Protein AF-A0A2K3JY29-F1 (afdb_monomer_lite)

Structure (mmCIF, N/CA/C/O backbone):
data_AF-A0A2K3JY29-F1
#
_entry.id   AF-A0A2K3JY29-F1
#
loop_
_atom_site.group_PDB
_atom_site.id
_atom_site.type_symbol
_atom_site.label_atom_id
_atom_site.label_alt_id
_atom_site.label_comp_id
_atom_site.label_asym_id
_atom_site.label_entity_id
_atom_site.label_seq_id
_atom_site.pdbx_PDB_ins_code
_atom_site.Cartn_x
_atom_site.Cartn_y
_atom_site.Cartn_z
_atom_site.occupancy
_atom_site.B_iso_or_equiv
_atom_site.auth_seq_id
_atom_site.auth_comp_id
_atom_site.auth_asym_id
_atom_site.auth_atom_id
_atom_site.pdbx_PDB_model_num
ATOM 1 N N . VAL A 1 1 ? -5.068 20.610 5.889 1.00 52.12 1 VAL A N 1
ATOM 2 C CA . VAL A 1 1 ? -4.841 20.658 4.425 1.00 52.12 1 VAL A CA 1
ATOM 3 C C . VAL A 1 1 ? -5.746 19.620 3.793 1.00 52.12 1 VAL A C 1
ATOM 5 O O . VAL A 1 1 ? -5.780 18.507 4.300 1.00 52.12 1 VAL A O 1
ATOM 8 N N . ASP A 1 2 ? -6.500 19.984 2.759 1.00 72.06 2 ASP A N 1
ATOM 9 C CA . ASP A 1 2 ? -7.336 19.034 2.019 1.00 72.06 2 ASP A CA 1
ATOM 10 C C . ASP A 1 2 ? -6.447 18.004 1.298 1.00 72.06 2 ASP A C 1
ATOM 12 O O . ASP A 1 2 ? -5.543 18.370 0.540 1.00 72.06 2 ASP A O 1
ATOM 16 N N . ILE A 1 3 ? -6.689 16.715 1.547 1.00 73.44 3 ILE A N 1
ATOM 17 C CA . ILE A 1 3 ? -5.931 15.614 0.944 1.00 73.44 3 ILE A CA 1
ATOM 18 C C . ILE A 1 3 ? -6.023 15.641 -0.587 1.00 73.44 3 ILE A C 1
ATOM 20 O O . ILE A 1 3 ? -5.046 15.331 -1.266 1.00 73.44 3 ILE A O 1
ATOM 24 N N . ASN A 1 4 ? -7.135 16.121 -1.149 1.00 72.31 4 ASN A N 1
ATOM 25 C CA . ASN A 1 4 ? -7.301 16.250 -2.595 1.00 72.31 4 ASN A CA 1
ATOM 26 C C . ASN A 1 4 ? -6.306 17.245 -3.197 1.00 72.31 4 ASN A C 1
ATOM 28 O O . ASN A 1 4 ? -5.801 17.032 -4.298 1.00 72.31 4 ASN A O 1
ATOM 32 N N . VAL A 1 5 ? -5.969 18.311 -2.465 1.00 76.69 5 VAL A N 1
ATOM 33 C CA . VAL A 1 5 ? -4.956 19.289 -2.888 1.00 76.69 5 VAL A CA 1
ATOM 34 C C . VAL A 1 5 ? -3.563 18.663 -2.853 1.00 76.69 5 VAL A C 1
ATOM 36 O O . VAL A 1 5 ? -2.773 18.876 -3.769 1.00 76.69 5 VAL A O 1
ATOM 39 N N . VAL A 1 6 ? -3.278 17.849 -1.833 1.00 79.81 6 VAL A N 1
ATOM 40 C CA . VAL A 1 6 ? -1.985 17.166 -1.668 1.00 79.81 6 VAL A CA 1
ATOM 41 C C . VAL A 1 6 ? -1.739 16.134 -2.766 1.00 79.81 6 VAL A C 1
ATOM 43 O O . VAL A 1 6 ? -0.600 16.003 -3.212 1.00 79.81 6 VAL A O 1
ATOM 46 N N . LEU A 1 7 ? -2.777 15.412 -3.195 1.00 86.44 7 LEU A N 1
ATOM 47 C CA . LEU A 1 7 ? -2.683 14.310 -4.160 1.00 86.44 7 LEU A CA 1
ATOM 48 C C . LEU A 1 7 ? -2.842 14.748 -5.626 1.00 86.44 7 LEU A C 1
ATOM 50 O O . LEU A 1 7 ? -2.557 13.975 -6.542 1.00 86.44 7 LEU A O 1
ATOM 54 N N . LYS A 1 8 ? -3.283 15.986 -5.876 1.00 87.25 8 LYS A N 1
ATOM 55 C CA . LYS A 1 8 ? -3.556 16.492 -7.226 1.00 87.25 8 LYS A CA 1
ATOM 56 C C . LYS A 1 8 ? -2.317 16.409 -8.124 1.00 87.25 8 LYS A C 1
ATOM 58 O O . LYS A 1 8 ? -1.268 16.953 -7.789 1.00 87.25 8 LYS A O 1
ATOM 63 N N . LYS A 1 9 ? -2.473 15.803 -9.310 1.00 90.62 9 LYS A N 1
ATOM 64 C CA . LYS A 1 9 ? -1.407 15.617 -10.316 1.00 90.62 9 LYS A CA 1
ATOM 65 C C . LYS A 1 9 ? -0.188 14.831 -9.795 1.00 90.62 9 LYS A C 1
ATOM 67 O O . LYS A 1 9 ? 0.919 15.033 -10.291 1.00 90.62 9 LYS A O 1
ATOM 72 N N . LYS A 1 10 ? -0.378 13.929 -8.828 1.00 93.56 10 LYS A N 1
ATOM 73 C CA . LYS A 1 10 ? 0.669 13.031 -8.317 1.00 93.56 10 LYS A CA 1
ATOM 74 C C . LYS A 1 10 ? 0.370 11.582 -8.673 1.00 93.56 10 LYS A C 1
ATOM 76 O O . LYS A 1 10 ? -0.787 11.210 -8.832 1.00 93.56 10 LYS A O 1
ATOM 81 N N . ASN A 1 11 ? 1.410 10.765 -8.760 1.00 96.25 11 ASN A N 1
ATOM 82 C CA . ASN A 1 11 ? 1.251 9.320 -8.703 1.00 96.25 11 ASN A CA 1
ATOM 83 C C . ASN A 1 11 ? 0.827 8.947 -7.280 1.00 96.25 11 ASN A C 1
ATOM 85 O O . ASN A 1 11 ? 1.492 9.325 -6.307 1.00 96.25 11 ASN A O 1
ATOM 89 N N . VAL A 1 12 ? -0.286 8.233 -7.158 1.00 96.44 12 VAL A N 1
ATOM 90 C CA . VAL A 1 12 ? -0.869 7.879 -5.863 1.00 96.44 12 VAL A CA 1
ATOM 91 C C . VAL A 1 12 ? -0.876 6.371 -5.712 1.00 96.44 12 VAL A C 1
ATOM 93 O O . VAL A 1 12 ? -1.382 5.650 -6.567 1.00 96.44 12 VAL A O 1
ATOM 96 N N . TYR A 1 13 ? -0.337 5.910 -4.593 1.00 96.94 13 TYR A N 1
ATOM 97 C CA . TYR A 1 13 ? -0.368 4.518 -4.190 1.00 96.94 13 TYR A CA 1
ATOM 98 C C . TYR A 1 13 ? -1.368 4.353 -3.051 1.00 96.94 13 TYR A C 1
ATOM 100 O O . TYR A 1 13 ? -1.160 4.891 -1.959 1.00 96.94 13 TYR A O 1
ATOM 108 N N . LEU A 1 14 ? -2.460 3.634 -3.298 1.00 94.31 14 LEU A N 1
ATOM 109 C CA . LEU A 1 14 ? -3.430 3.313 -2.256 1.00 94.31 14 LEU A CA 1
ATOM 110 C C . LEU A 1 14 ? -3.039 1.997 -1.602 1.00 94.31 14 LEU A C 1
ATOM 112 O O . LEU A 1 14 ? -3.151 0.931 -2.203 1.00 94.31 14 LEU A O 1
ATOM 116 N N . PHE A 1 15 ? -2.595 2.092 -0.358 1.00 95.19 15 PHE A N 1
ATOM 117 C CA . PHE A 1 15 ? -2.408 0.959 0.527 1.00 95.19 15 PHE A CA 1
ATOM 118 C C . PHE A 1 15 ? -3.736 0.689 1.232 1.00 95.19 15 PHE A C 1
ATOM 120 O O . PHE A 1 15 ? -4.199 1.504 2.026 1.00 95.19 15 PHE A O 1
ATOM 127 N N . ILE A 1 16 ? -4.373 -0.431 0.916 1.00 91.38 16 ILE A N 1
ATOM 128 C CA . ILE A 1 16 ? -5.703 -0.785 1.412 1.00 91.38 16 ILE A CA 1
ATOM 12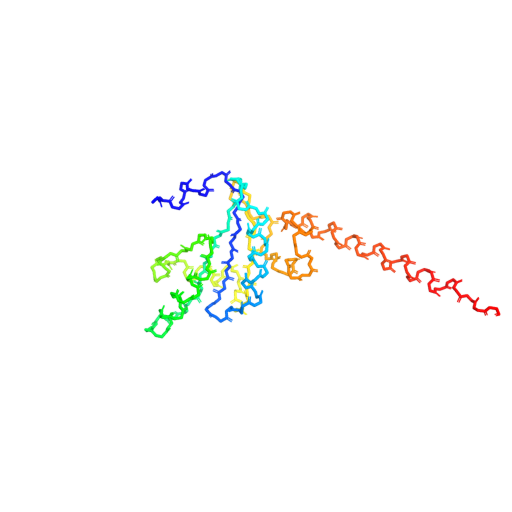9 C C . ILE A 1 16 ? -5.586 -2.092 2.178 1.00 91.38 16 ILE A C 1
ATOM 131 O O . ILE A 1 16 ? -5.132 -3.099 1.634 1.00 91.38 16 ILE A O 1
ATOM 135 N N . SER A 1 17 ? -5.979 -2.086 3.446 1.00 91.19 17 SER A N 1
ATOM 136 C CA . SER A 1 17 ? -5.880 -3.260 4.310 1.00 91.19 17 SER A CA 1
ATOM 137 C C . SER A 1 17 ? -6.957 -3.227 5.383 1.00 91.19 17 SER A C 1
ATOM 139 O O . SER A 1 17 ? -7.464 -2.162 5.727 1.00 91.19 17 SER A O 1
ATOM 141 N N . THR A 1 18 ? -7.259 -4.374 5.985 1.00 89.12 18 THR A N 1
ATOM 142 C CA . THR A 1 18 ? -7.967 -4.379 7.271 1.00 89.12 18 THR A CA 1
ATOM 143 C C . THR A 1 18 ? -7.025 -3.924 8.391 1.00 89.12 18 THR A C 1
ATOM 145 O O . THR A 1 18 ? -5.831 -3.683 8.171 1.00 89.12 18 THR A O 1
ATOM 148 N N . LEU A 1 19 ? -7.541 -3.838 9.618 1.00 90.81 19 LEU A N 1
ATOM 149 C CA . LEU A 1 19 ? -6.706 -3.633 10.805 1.00 90.81 19 LEU A CA 1
ATOM 150 C C . LEU A 1 19 ? -5.913 -4.890 11.209 1.00 90.81 19 LEU A C 1
ATOM 152 O O . LEU A 1 19 ? -5.174 -4.839 12.185 1.00 90.81 19 LEU A O 1
ATOM 156 N N . ASP A 1 20 ? -6.051 -6.017 10.505 1.00 90.56 20 ASP A N 1
ATOM 157 C CA . ASP A 1 20 ? -5.265 -7.242 10.743 1.00 90.56 20 ASP A CA 1
ATOM 158 C C . ASP A 1 20 ? -3.979 -7.301 9.911 1.00 90.56 20 ASP A C 1
ATOM 160 O O . ASP A 1 20 ? -3.282 -8.313 9.919 1.00 90.56 20 ASP A O 1
ATOM 164 N N . VAL A 1 21 ? -3.663 -6.209 9.211 1.00 92.75 21 VAL A N 1
ATOM 165 C CA . VAL A 1 21 ? -2.408 -6.040 8.482 1.00 92.75 21 VAL A CA 1
ATOM 166 C C . VAL A 1 21 ? -1.204 -6.305 9.385 1.00 92.75 21 VAL A C 1
ATOM 168 O O . VAL A 1 21 ? -1.145 -5.836 10.527 1.00 92.75 21 VAL A O 1
ATOM 171 N N . THR A 1 22 ? -0.248 -7.080 8.884 1.00 93.94 22 THR A N 1
ATOM 172 C CA . THR A 1 22 ? 0.887 -7.526 9.696 1.00 93.94 22 THR A CA 1
ATOM 173 C C . THR A 1 22 ? 1.997 -6.475 9.746 1.00 93.94 22 THR A C 1
ATOM 175 O O . THR A 1 22 ? 2.124 -5.619 8.866 1.00 93.94 22 THR A O 1
ATOM 178 N N . ASP A 1 23 ? 2.861 -6.552 10.764 1.00 93.69 23 ASP A N 1
ATOM 179 C CA . ASP A 1 23 ? 4.047 -5.689 10.834 1.00 93.69 23 ASP A CA 1
ATOM 180 C C . ASP A 1 23 ? 5.005 -5.932 9.647 1.00 93.69 23 ASP A C 1
ATOM 182 O O . ASP A 1 23 ? 5.675 -4.997 9.205 1.00 93.69 23 ASP A O 1
ATOM 186 N N . GLU A 1 24 ? 5.040 -7.147 9.083 1.00 94.62 24 GLU A N 1
ATOM 187 C CA . GLU A 1 24 ? 5.795 -7.463 7.859 1.00 94.62 24 GLU A CA 1
ATOM 188 C C . GLU A 1 24 ? 5.238 -6.690 6.657 1.00 94.62 24 GLU A C 1
ATOM 190 O O . GLU A 1 24 ? 5.992 -6.051 5.922 1.00 94.62 24 GLU A O 1
ATOM 195 N N . GLU A 1 25 ? 3.914 -6.676 6.490 1.00 95.19 25 GLU A N 1
ATOM 196 C CA . GLU A 1 25 ? 3.254 -5.948 5.407 1.00 95.19 25 GLU A CA 1
ATOM 197 C C . GLU A 1 25 ? 3.470 -4.434 5.528 1.00 95.19 25 GLU A C 1
ATOM 199 O O . GLU A 1 25 ? 3.822 -3.777 4.544 1.00 95.19 25 GLU A O 1
ATOM 204 N N . ILE A 1 26 ? 3.343 -3.879 6.739 1.00 95.75 26 ILE A N 1
ATOM 205 C CA . ILE A 1 26 ? 3.644 -2.464 7.009 1.00 95.75 26 ILE A CA 1
ATOM 206 C C . ILE A 1 26 ? 5.115 -2.161 6.709 1.00 95.75 26 ILE A C 1
ATOM 208 O O . ILE A 1 26 ? 5.422 -1.119 6.127 1.00 95.75 26 ILE A O 1
ATOM 212 N N . THR A 1 27 ? 6.031 -3.056 7.084 1.00 95.94 27 THR A N 1
ATOM 213 C CA . THR A 1 27 ? 7.470 -2.885 6.841 1.00 95.94 27 THR A CA 1
ATOM 214 C C . THR A 1 27 ? 7.785 -2.886 5.350 1.00 95.94 27 THR A C 1
ATOM 216 O O . THR A 1 27 ? 8.524 -2.015 4.892 1.00 95.94 27 THR A O 1
ATOM 219 N N . ALA A 1 28 ? 7.166 -3.780 4.575 1.00 96.00 28 ALA A N 1
ATOM 220 C CA . ALA A 1 28 ? 7.319 -3.823 3.125 1.00 96.00 28 ALA A CA 1
ATOM 221 C C . ALA A 1 28 ? 6.892 -2.496 2.466 1.00 96.00 28 ALA A C 1
ATOM 223 O O . ALA A 1 28 ? 7.633 -1.934 1.656 1.00 96.00 28 ALA A O 1
ATOM 224 N N . VAL A 1 29 ? 5.742 -1.937 2.867 1.00 97.19 29 VAL A N 1
ATOM 225 C CA . VAL A 1 29 ? 5.287 -0.618 2.384 1.00 97.19 29 VAL A CA 1
ATOM 226 C C . VAL A 1 29 ? 6.202 0.505 2.874 1.00 97.19 29 VAL A C 1
ATOM 228 O O . VAL A 1 29 ? 6.492 1.437 2.122 1.00 97.19 29 VAL A O 1
ATOM 231 N N . ARG A 1 30 ? 6.723 0.418 4.103 1.00 97.06 30 ARG A N 1
ATOM 232 C CA . ARG A 1 30 ? 7.664 1.407 4.641 1.00 97.06 30 ARG A CA 1
ATOM 233 C C . ARG A 1 30 ? 8.948 1.474 3.828 1.00 97.06 30 ARG A C 1
ATOM 235 O O . ARG A 1 30 ? 9.399 2.575 3.541 1.00 97.06 30 ARG A O 1
ATOM 242 N N . THR A 1 31 ? 9.507 0.348 3.393 1.00 96.12 31 THR A N 1
ATOM 243 C CA . THR A 1 31 ? 10.685 0.358 2.511 1.00 96.12 31 THR A CA 1
ATOM 244 C C . THR A 1 31 ? 10.416 1.132 1.217 1.00 96.12 31 THR A C 1
ATOM 246 O O . THR A 1 31 ? 11.274 1.892 0.761 1.00 96.12 31 THR A O 1
ATOM 249 N N . VAL A 1 32 ? 9.209 1.006 0.653 1.00 97.50 32 VAL A N 1
ATOM 250 C CA . VAL A 1 32 ? 8.792 1.797 -0.514 1.00 97.50 32 VAL A CA 1
ATOM 251 C C . VAL A 1 32 ? 8.681 3.277 -0.157 1.00 97.50 32 VAL A C 1
ATOM 253 O O . VAL A 1 32 ? 9.266 4.107 -0.849 1.00 97.50 32 VAL A O 1
ATOM 256 N N . TYR A 1 33 ? 7.995 3.609 0.941 1.00 97.56 33 TYR A N 1
ATOM 257 C CA . TYR A 1 33 ? 7.851 4.984 1.421 1.00 97.56 33 TYR A CA 1
ATOM 258 C C . TYR A 1 33 ? 9.204 5.677 1.601 1.00 97.56 33 TYR A C 1
ATOM 260 O O . TYR A 1 33 ? 9.418 6.750 1.049 1.00 97.56 33 TYR A O 1
ATOM 268 N N . GLU A 1 34 ? 10.137 5.051 2.316 1.00 97.31 34 GLU A N 1
ATOM 269 C CA . GLU A 1 34 ? 11.464 5.613 2.578 1.00 97.31 34 GLU A CA 1
ATOM 270 C C . GLU A 1 34 ? 12.247 5.894 1.290 1.00 97.31 34 GLU A C 1
ATOM 272 O O . GLU A 1 34 ? 12.981 6.879 1.220 1.00 97.31 34 GLU A O 1
ATOM 277 N N . SER A 1 35 ? 12.032 5.080 0.254 1.00 97.00 35 SER A N 1
ATOM 278 C CA . SER A 1 35 ? 12.670 5.244 -1.055 1.00 97.00 35 SER A CA 1
ATOM 279 C C . SER A 1 35 ? 12.099 6.414 -1.866 1.00 97.00 35 SER A C 1
ATOM 281 O O . SER A 1 35 ? 12.790 6.946 -2.731 1.00 97.00 35 SER A O 1
ATOM 283 N N . ILE A 1 36 ? 10.848 6.821 -1.608 1.00 96.19 36 ILE A N 1
ATOM 284 C CA . ILE A 1 36 ? 10.136 7.825 -2.421 1.00 96.19 36 ILE A CA 1
ATOM 285 C C . ILE A 1 36 ? 9.707 9.077 -1.649 1.00 96.19 36 ILE A C 1
ATOM 287 O O . ILE A 1 36 ? 9.225 10.023 -2.264 1.00 96.19 36 ILE A O 1
ATOM 291 N N . LYS A 1 37 ? 9.881 9.124 -0.322 1.00 95.19 37 LYS A N 1
ATOM 292 C CA . LYS A 1 37 ? 9.356 10.194 0.550 1.00 95.19 37 LYS A CA 1
ATOM 293 C C . LYS A 1 37 ? 9.841 11.600 0.193 1.00 95.19 37 LYS A C 1
ATOM 295 O O . LYS A 1 37 ? 9.128 12.563 0.453 1.00 95.19 37 LYS A O 1
ATOM 300 N N . THR A 1 38 ? 11.033 11.728 -0.392 1.00 95.62 38 THR A N 1
ATOM 301 C CA . THR A 1 38 ? 11.599 13.016 -0.832 1.00 95.62 38 THR A CA 1
ATOM 302 C C . THR A 1 38 ? 11.128 13.425 -2.227 1.00 95.62 38 THR A C 1
ATOM 304 O O . THR A 1 38 ? 11.321 14.571 -2.627 1.00 95.62 38 THR A O 1
ATOM 307 N N . ASN A 1 39 ? 10.506 12.512 -2.979 1.00 95.19 39 ASN A N 1
ATOM 308 C CA . ASN A 1 39 ? 9.994 12.788 -4.308 1.00 95.19 39 ASN A CA 1
ATOM 309 C C . ASN A 1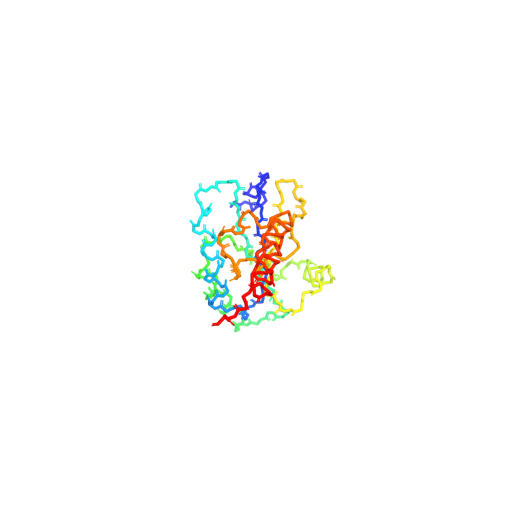 39 ? 8.527 13.221 -4.235 1.00 95.19 39 ASN A C 1
ATOM 311 O O . ASN A 1 39 ? 7.609 12.426 -4.029 1.00 95.19 39 ASN A O 1
ATOM 315 N N . GLU A 1 40 ? 8.298 14.507 -4.478 1.00 92.44 40 GLU A N 1
ATOM 316 C CA . GLU A 1 40 ? 6.969 15.104 -4.407 1.00 92.44 40 GLU A CA 1
ATOM 317 C C . GLU A 1 40 ? 5.970 14.598 -5.451 1.00 92.44 40 GLU A C 1
ATOM 319 O O . GLU A 1 40 ? 4.776 14.855 -5.296 1.00 92.44 40 GLU A O 1
ATOM 324 N N . GLN A 1 41 ? 6.416 13.866 -6.474 1.00 95.06 41 GLN A N 1
ATOM 325 C CA . GLN A 1 41 ? 5.550 13.282 -7.500 1.00 95.06 41 GLN A CA 1
ATOM 326 C C . GLN A 1 41 ? 4.818 12.022 -7.033 1.00 95.06 41 GLN A C 1
ATOM 328 O O . GLN A 1 41 ? 3.885 11.598 -7.714 1.00 95.06 41 GLN A O 1
ATOM 333 N N . TYR A 1 42 ? 5.219 11.429 -5.907 1.00 96.19 42 TYR A N 1
ATOM 334 C CA . TYR A 1 42 ? 4.669 10.171 -5.411 1.00 96.19 42 TYR A CA 1
ATOM 335 C C . TYR A 1 42 ? 4.124 10.333 -4.000 1.00 96.19 42 TYR A C 1
ATOM 337 O O . TYR A 1 42 ? 4.757 10.950 -3.142 1.00 96.19 42 TYR A O 1
ATOM 345 N N . LYS A 1 43 ? 2.944 9.768 -3.741 1.00 96.56 43 LYS A N 1
ATOM 346 C CA . LYS A 1 43 ? 2.339 9.749 -2.405 1.00 96.56 43 LYS A CA 1
ATOM 347 C C . LYS A 1 43 ? 1.715 8.389 -2.125 1.00 96.56 43 LYS A C 1
ATOM 349 O O . LYS A 1 43 ? 1.094 7.799 -3.003 1.00 96.56 43 LYS A O 1
ATOM 354 N N . ILE A 1 44 ? 1.882 7.912 -0.894 1.00 97.12 44 ILE A N 1
ATOM 355 C CA . ILE A 1 44 ? 1.225 6.706 -0.382 1.00 97.12 44 ILE A CA 1
ATOM 356 C C . ILE A 1 44 ? 0.107 7.149 0.558 1.00 97.12 44 ILE A C 1
ATOM 358 O O . ILE A 1 44 ? 0.307 8.046 1.383 1.00 97.12 44 ILE A O 1
ATOM 362 N N . VAL A 1 45 ? -1.061 6.529 0.424 1.00 94.81 45 VAL A N 1
ATOM 363 C CA . VAL A 1 45 ? -2.232 6.782 1.264 1.00 94.81 45 VAL A CA 1
ATOM 364 C C . VAL A 1 45 ? -2.735 5.453 1.807 1.00 94.81 45 VAL A C 1
ATOM 366 O O . VAL A 1 45 ? -3.002 4.536 1.034 1.00 94.81 45 VAL A O 1
ATOM 369 N N . TRP A 1 46 ? -2.874 5.348 3.126 1.00 94.19 46 TRP A N 1
ATOM 370 C CA . TRP A 1 46 ? -3.518 4.213 3.772 1.00 94.19 46 TRP A CA 1
ATOM 371 C C . TRP A 1 46 ? -5.024 4.425 3.879 1.00 94.19 46 TRP A C 1
ATOM 373 O O . TRP A 1 46 ? -5.483 5.451 4.393 1.00 94.19 46 TRP A O 1
ATOM 383 N N . ILE A 1 47 ? -5.772 3.419 3.439 1.00 89.62 47 ILE A N 1
ATOM 384 C CA . ILE A 1 47 ? -7.217 3.309 3.602 1.00 89.62 47 ILE A CA 1
ATOM 385 C C . ILE A 1 47 ? -7.485 2.054 4.444 1.00 89.62 47 ILE A C 1
ATOM 387 O O . ILE A 1 47 ? -7.422 0.941 3.913 1.00 89.62 47 ILE A O 1
ATOM 391 N N . PRO A 1 48 ? -7.748 2.197 5.755 1.00 88.94 48 PRO A N 1
ATOM 392 C CA . PRO A 1 48 ? -8.125 1.064 6.587 1.00 88.94 48 PRO A CA 1
ATOM 393 C C . PRO A 1 48 ? -9.557 0.620 6.260 1.00 88.94 48 PRO A C 1
ATOM 395 O O . PRO A 1 48 ? -10.466 1.441 6.126 1.00 88.94 48 PRO A O 1
ATOM 398 N N . ILE A 1 49 ? -9.766 -0.689 6.180 1.00 83.44 49 ILE A N 1
ATOM 399 C CA . ILE A 1 49 ? -11.068 -1.316 5.952 1.00 83.44 49 ILE A CA 1
ATOM 400 C C . ILE A 1 49 ? -11.563 -1.919 7.264 1.00 83.44 49 ILE A C 1
ATOM 402 O O . ILE A 1 49 ? -10.931 -2.814 7.831 1.00 83.44 49 ILE A O 1
ATOM 406 N N . VAL A 1 50 ? -12.704 -1.423 7.741 1.00 81.75 50 VAL A N 1
ATOM 407 C CA . VAL A 1 50 ? -13.369 -1.890 8.962 1.00 81.75 50 VAL A CA 1
ATOM 408 C C . VAL A 1 50 ? -14.862 -2.018 8.689 1.00 81.75 50 VAL A C 1
ATOM 410 O O . VAL A 1 50 ? -15.507 -1.028 8.365 1.00 81.75 50 VAL A O 1
ATOM 413 N N . GLU A 1 51 ? -15.395 -3.236 8.812 1.00 75.06 51 GLU A N 1
ATOM 414 C CA . GLU A 1 51 ? -16.815 -3.538 8.562 1.00 75.06 51 GLU A CA 1
ATOM 415 C C . GLU A 1 51 ? -17.747 -2.867 9.570 1.00 75.06 51 GLU A C 1
ATOM 417 O O . GLU A 1 51 ? -18.776 -2.301 9.211 1.00 75.06 51 GLU A O 1
ATOM 422 N N . THR A 1 52 ? -17.408 -2.934 10.853 1.00 81.50 52 THR A N 1
ATOM 423 C CA . THR A 1 52 ? -18.196 -2.317 11.918 1.00 81.50 52 THR A CA 1
ATOM 424 C C . THR A 1 52 ? -17.252 -1.845 13.001 1.00 81.50 52 THR A C 1
ATOM 426 O O . THR A 1 52 ? -16.494 -2.633 13.565 1.00 81.50 52 THR A O 1
ATOM 429 N N . TRP A 1 53 ? -17.280 -0.545 13.268 1.00 85.19 53 TRP A N 1
ATOM 430 C CA . TRP A 1 53 ? -16.432 0.063 14.278 1.00 85.19 53 TRP A CA 1
ATOM 431 C C . TRP A 1 53 ? -16.906 -0.277 15.689 1.00 85.19 53 TRP A C 1
ATOM 433 O O . TRP A 1 53 ? -18.098 -0.371 15.974 1.00 85.19 53 TRP A O 1
ATOM 443 N N . ASN A 1 54 ? -15.938 -0.458 16.579 1.00 88.12 54 ASN A N 1
ATOM 444 C CA . ASN A 1 54 ? -16.135 -0.540 18.018 1.00 88.12 54 ASN A CA 1
ATOM 445 C C . ASN A 1 54 ? -14.900 0.044 18.719 1.00 88.12 54 ASN A C 1
ATOM 447 O O . ASN A 1 54 ? -13.867 0.285 18.086 1.00 88.12 54 ASN A O 1
ATOM 451 N N . GLU A 1 55 ? -14.978 0.251 20.032 1.00 91.81 55 GLU A N 1
ATOM 452 C CA . GLU A 1 55 ? -13.889 0.872 20.797 1.00 91.81 55 GLU A CA 1
ATOM 453 C C . GLU A 1 55 ? -12.545 0.136 20.682 1.00 91.81 55 GLU A C 1
ATOM 455 O O . GLU A 1 55 ? -11.487 0.768 20.668 1.00 91.81 55 GLU A O 1
ATOM 460 N N . GLN A 1 56 ? -12.557 -1.197 20.594 1.00 92.94 56 GLN A N 1
ATOM 461 C CA . GLN A 1 56 ? -11.328 -1.985 20.469 1.00 92.94 56 GLN A CA 1
ATOM 462 C C . GLN A 1 56 ? -10.673 -1.764 19.103 1.00 92.94 56 GLN A C 1
ATOM 464 O O . GLN A 1 56 ? -9.457 -1.582 19.020 1.00 92.94 56 GLN A O 1
ATOM 469 N N . LEU A 1 57 ? -11.475 -1.723 18.039 1.00 89.94 57 LEU A N 1
ATOM 470 C CA . LEU A 1 57 ? -11.005 -1.449 16.684 1.00 89.94 57 LEU A CA 1
ATOM 471 C C . LEU A 1 57 ? -10.507 -0.008 16.542 1.00 89.94 57 LEU A C 1
ATOM 473 O O . LEU A 1 57 ? -9.484 0.200 15.896 1.00 89.94 57 LEU A O 1
ATOM 477 N N . HIS A 1 58 ? -11.127 0.966 17.218 1.00 91.12 58 HIS A N 1
ATOM 478 C CA . HIS A 1 58 ? -10.594 2.333 17.295 1.00 91.12 58 HIS A CA 1
ATOM 479 C C . HIS A 1 58 ? -9.210 2.383 17.937 1.00 91.12 58 HIS A C 1
ATOM 481 O O . HIS A 1 58 ? -8.286 2.968 17.372 1.00 91.12 58 HIS A O 1
ATOM 487 N N . LYS A 1 59 ? -9.034 1.719 19.085 1.00 93.94 59 LYS A N 1
ATOM 488 C CA . LYS A 1 59 ? -7.723 1.630 19.747 1.00 93.94 59 LYS A CA 1
ATOM 489 C C . LYS A 1 59 ? -6.689 0.966 18.836 1.00 93.94 59 LYS A C 1
ATOM 491 O O . LYS A 1 59 ? -5.578 1.473 18.700 1.00 93.94 59 LYS A O 1
ATOM 496 N N . LYS A 1 60 ? -7.061 -0.131 18.167 1.00 93.19 60 LYS A N 1
ATOM 497 C CA . LYS A 1 60 ? -6.191 -0.832 17.212 1.00 93.19 60 LYS A CA 1
ATOM 498 C C . LYS A 1 60 ? -5.800 0.062 16.031 1.00 93.19 60 LYS A C 1
ATOM 500 O O . LYS A 1 60 ? -4.630 0.090 15.654 1.00 93.19 60 LYS A O 1
ATOM 505 N N . PHE A 1 61 ? -6.751 0.812 15.479 1.00 92.75 61 PHE A N 1
ATOM 506 C CA . PHE A 1 61 ? -6.510 1.760 14.396 1.00 92.75 61 PHE A CA 1
ATOM 507 C C . PHE A 1 61 ? -5.516 2.851 14.797 1.00 92.75 61 PHE A C 1
ATOM 509 O O . PHE A 1 61 ? -4.545 3.059 14.076 1.00 92.75 61 PHE A O 1
ATOM 516 N N . GLU A 1 62 ? -5.695 3.499 15.950 1.00 93.56 62 GLU A N 1
ATOM 517 C CA . GLU A 1 62 ? -4.775 4.555 16.394 1.00 93.56 62 GLU A CA 1
ATOM 518 C C . GLU A 1 62 ? -3.361 4.012 16.666 1.00 93.56 62 GLU A C 1
ATOM 520 O O . GLU A 1 62 ? -2.373 4.651 16.296 1.00 93.56 62 GLU A O 1
ATOM 525 N N . ILE A 1 63 ? -3.237 2.791 17.202 1.00 94.19 63 ILE A N 1
ATOM 526 C CA . ILE A 1 63 ? -1.936 2.117 17.348 1.00 94.19 63 ILE A CA 1
ATOM 527 C C . ILE A 1 63 ? -1.276 1.907 15.978 1.00 94.19 63 ILE A C 1
ATOM 529 O O . ILE A 1 63 ? -0.108 2.253 15.801 1.00 94.19 63 ILE A O 1
ATOM 533 N N . LEU A 1 64 ? -1.998 1.366 14.994 1.00 93.75 64 LEU A N 1
ATOM 534 C CA . LEU A 1 64 ? -1.460 1.134 13.648 1.00 93.75 64 LEU A CA 1
ATOM 535 C C . LEU A 1 64 ? -1.092 2.443 12.945 1.00 93.75 64 LEU A C 1
ATOM 537 O O . LEU A 1 64 ? -0.004 2.565 12.386 1.00 93.75 64 LEU A O 1
ATOM 541 N N . LYS A 1 65 ? -1.965 3.444 13.031 1.00 92.94 65 LYS A N 1
ATOM 542 C CA . LYS A 1 65 ? -1.758 4.784 12.482 1.00 92.94 65 LYS A CA 1
ATOM 543 C C . LYS A 1 65 ? -0.506 5.444 13.054 1.00 92.94 65 LYS A C 1
ATOM 545 O O . LYS A 1 65 ? 0.234 6.057 12.297 1.00 92.94 65 LYS A O 1
ATOM 550 N N . SER A 1 66 ? -0.210 5.258 14.344 1.00 93.62 66 SER A N 1
ATOM 551 C CA . SER A 1 66 ? 1.020 5.789 14.955 1.00 93.62 66 SER A CA 1
ATOM 552 C C . SER A 1 66 ? 2.308 5.229 14.328 1.00 93.62 66 SER A C 1
ATOM 554 O O . SER A 1 66 ? 3.349 5.882 14.357 1.00 93.62 66 SER A O 1
ATOM 556 N N . LYS A 1 67 ? 2.239 4.038 13.715 1.00 90.75 67 LYS A N 1
ATOM 557 C CA . LYS A 1 67 ? 3.354 3.403 12.998 1.00 90.75 67 LYS A CA 1
ATOM 558 C C . LYS A 1 67 ? 3.464 3.865 11.539 1.00 90.75 67 LYS A C 1
ATOM 560 O O . LYS A 1 67 ? 4.434 3.505 10.871 1.00 90.75 67 LYS A O 1
ATOM 565 N N . ILE A 1 68 ? 2.487 4.594 11.009 1.00 92.75 68 ILE A N 1
ATOM 566 C CA . ILE A 1 68 ? 2.396 4.916 9.584 1.00 92.75 68 ILE A CA 1
ATOM 567 C C . ILE A 1 68 ? 2.902 6.345 9.337 1.00 92.75 68 ILE A C 1
ATOM 569 O O . ILE A 1 68 ? 2.260 7.302 9.762 1.00 92.75 68 ILE A O 1
ATOM 573 N N . PRO A 1 69 ? 4.043 6.518 8.638 1.00 94.25 69 PRO A N 1
ATOM 574 C CA . PRO A 1 69 ? 4.592 7.842 8.346 1.00 94.25 69 PRO A CA 1
ATOM 575 C C . PRO A 1 69 ? 3.962 8.515 7.113 1.00 94.25 69 PRO A C 1
ATOM 577 O O . PRO A 1 69 ? 4.246 9.679 6.845 1.00 94.25 69 PRO A O 1
ATOM 580 N N . TRP A 1 70 ? 3.149 7.793 6.336 1.00 94.94 70 TRP A N 1
ATOM 581 C CA . TRP A 1 70 ? 2.459 8.311 5.151 1.00 94.94 70 TRP A CA 1
ATOM 582 C C . TRP A 1 70 ? 1.024 8.763 5.468 1.00 94.94 70 TRP A C 1
ATOM 584 O O . TRP A 1 70 ? 0.584 8.743 6.615 1.00 94.94 70 TRP A O 1
ATOM 594 N N . TYR A 1 71 ? 0.281 9.217 4.456 1.00 93.75 71 TYR A N 1
ATOM 595 C CA . TYR A 1 71 ? -1.064 9.761 4.655 1.00 93.75 71 TYR A CA 1
ATOM 596 C C . TYR A 1 71 ? -2.053 8.672 5.066 1.00 93.75 71 TYR A C 1
ATOM 598 O O . TYR A 1 71 ? -1.998 7.557 4.556 1.00 93.75 71 TYR A O 1
ATOM 606 N N . VAL A 1 72 ? -2.999 9.012 5.938 1.00 91.44 72 VAL A N 1
ATOM 607 C CA . VAL A 1 72 ? -4.055 8.104 6.401 1.00 91.44 72 VAL A CA 1
ATOM 608 C C . VAL A 1 72 ? -5.402 8.783 6.233 1.00 91.44 72 VAL A C 1
ATOM 610 O O . VAL A 1 72 ? -5.555 9.956 6.579 1.00 91.44 72 VAL A O 1
ATOM 613 N N . VAL A 1 73 ? -6.390 8.053 5.723 1.00 85.12 73 VAL A N 1
ATOM 614 C CA . VAL A 1 73 ? -7.770 8.544 5.685 1.00 85.12 73 VAL A CA 1
ATOM 615 C C . VAL A 1 73 ? -8.366 8.457 7.094 1.00 85.12 73 VAL A C 1
ATOM 617 O O . VAL A 1 73 ? -8.478 7.374 7.657 1.00 85.12 73 VAL A O 1
ATOM 620 N N . SER A 1 74 ? -8.710 9.604 7.691 1.00 69.62 74 SER A N 1
ATOM 621 C CA . SER A 1 74 ? -9.128 9.709 9.100 1.00 69.62 74 SER A CA 1
ATOM 622 C C . SER A 1 74 ? -10.636 9.579 9.339 1.00 69.62 74 SER A C 1
ATOM 624 O O . SER A 1 74 ? -11.038 9.257 10.448 1.00 69.62 74 SER A O 1
ATOM 626 N N . ASN A 1 75 ? -11.476 9.801 8.320 1.00 68.00 75 ASN A N 1
ATOM 627 C CA . ASN A 1 75 ? -12.946 9.785 8.440 1.00 68.00 75 ASN A CA 1
ATOM 628 C C . ASN A 1 75 ? -13.553 8.509 7.844 1.00 68.00 75 ASN A C 1
ATOM 630 O O . ASN A 1 75 ? -14.533 8.549 7.105 1.00 68.00 75 ASN A O 1
ATOM 634 N N . VAL A 1 76 ? -12.928 7.379 8.151 1.00 63.09 76 VAL A N 1
ATOM 635 C CA . VAL A 1 76 ? -13.230 6.054 7.590 1.00 63.0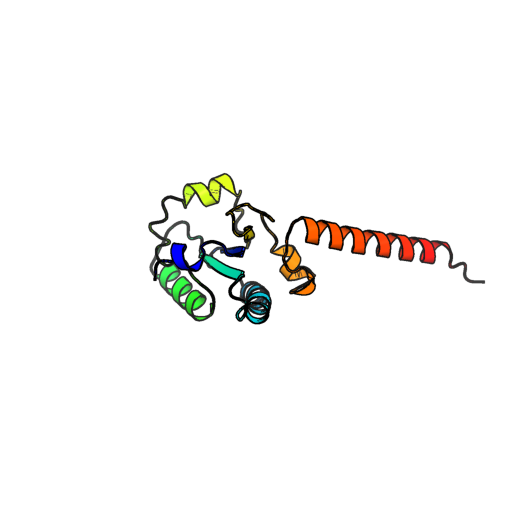9 76 VAL A CA 1
ATOM 636 C C . VAL A 1 76 ? -14.634 5.549 7.919 1.00 63.09 76 VAL A C 1
ATOM 638 O O . VAL A 1 76 ? -15.221 4.839 7.112 1.00 63.09 76 VAL A O 1
ATOM 641 N N . GLU A 1 77 ? -15.211 5.993 9.036 1.00 62.78 77 GLU A N 1
ATOM 642 C CA . GLU A 1 77 ? -16.596 5.702 9.442 1.00 62.78 77 GLU A CA 1
ATOM 643 C C . GLU A 1 77 ? -17.649 6.300 8.493 1.00 62.78 77 GLU A C 1
ATOM 645 O O . GLU A 1 77 ? -18.718 5.728 8.317 1.00 62.78 77 GLU A O 1
ATOM 650 N N . ASN A 1 78 ? -17.340 7.440 7.863 1.00 56.72 78 ASN A N 1
ATOM 651 C CA . ASN A 1 78 ? -18.264 8.201 7.013 1.00 56.72 78 ASN A CA 1
ATOM 652 C C . ASN A 1 78 ? -17.981 8.031 5.515 1.00 56.72 78 ASN A C 1
ATOM 654 O O . ASN A 1 78 ? -18.544 8.748 4.683 1.00 56.72 78 ASN A O 1
ATOM 658 N N . ILE A 1 79 ? -17.099 7.102 5.140 1.00 57.50 79 ILE A N 1
ATOM 659 C CA . ILE A 1 79 ? -16.870 6.793 3.732 1.00 57.50 79 ILE A CA 1
ATOM 660 C C . ILE A 1 79 ? -18.094 6.017 3.239 1.00 57.50 79 ILE A C 1
ATOM 662 O O . ILE A 1 79 ? -18.166 4.796 3.345 1.00 57.50 79 ILE A O 1
ATOM 666 N N . ALA A 1 80 ? -19.040 6.735 2.628 1.00 48.19 80 ALA A N 1
ATOM 667 C CA . ALA A 1 80 ? -20.164 6.164 1.876 1.00 48.19 80 ALA A CA 1
ATOM 668 C C . ALA A 1 80 ? -19.717 5.148 0.796 1.00 48.19 80 ALA A C 1
ATOM 670 O O . ALA A 1 80 ? -20.521 4.379 0.279 1.00 48.19 80 ALA A O 1
ATOM 671 N N . GLY A 1 81 ? -18.419 5.110 0.483 1.00 49.41 81 GLY A N 1
ATOM 672 C CA . GLY A 1 81 ? -17.765 4.125 -0.370 1.00 49.41 81 GLY A CA 1
ATOM 673 C C . GLY A 1 81 ? -17.381 2.799 0.300 1.00 49.41 81 GLY A C 1
ATOM 674 O O . GLY A 1 81 ? -16.712 2.016 -0.358 1.00 49.41 81 GLY A O 1
ATOM 675 N N . PHE A 1 82 ? -17.762 2.503 1.551 1.00 54.09 82 PHE A N 1
ATOM 676 C CA . PHE A 1 82 ? -17.482 1.191 2.165 1.00 54.09 82 PHE A CA 1
ATOM 677 C C . PHE A 1 82 ? -18.078 0.029 1.347 1.00 54.09 82 PHE A C 1
ATOM 679 O O . PHE A 1 82 ? -17.379 -0.936 1.044 1.00 54.09 82 PHE A O 1
ATOM 686 N N . LYS A 1 83 ? -19.341 0.159 0.913 1.00 53.94 83 LYS A N 1
ATOM 687 C CA . LYS A 1 83 ? -19.945 -0.779 -0.049 1.00 53.94 83 LYS A CA 1
ATOM 688 C C . LYS A 1 83 ? -19.200 -0.770 -1.381 1.00 53.94 83 LYS A C 1
ATOM 690 O O . LYS A 1 83 ? -18.848 -1.826 -1.879 1.00 53.94 83 LYS A O 1
ATOM 695 N N . PHE A 1 84 ? -18.874 0.414 -1.892 1.00 52.06 84 PHE A N 1
ATOM 696 C CA . PHE A 1 84 ? -18.256 0.586 -3.207 1.00 52.06 84 PHE A CA 1
ATOM 697 C C . PHE A 1 84 ? -16.853 -0.040 -3.310 1.00 52.06 84 PHE A C 1
ATOM 699 O O . PHE A 1 84 ? -16.556 -0.732 -4.272 1.00 52.06 84 PHE A O 1
ATOM 706 N N . ILE A 1 85 ? -15.997 0.143 -2.300 1.00 56.75 85 ILE A N 1
ATOM 707 C CA . ILE A 1 85 ? -14.640 -0.428 -2.249 1.00 56.75 85 ILE A CA 1
ATOM 708 C C . ILE A 1 85 ? -14.695 -1.954 -2.111 1.00 56.75 85 ILE A C 1
ATOM 710 O O . ILE A 1 85 ? -13.859 -2.650 -2.680 1.00 56.75 85 ILE A O 1
ATOM 714 N N . ASN A 1 86 ? -15.667 -2.484 -1.366 1.00 54.50 86 ASN A N 1
ATOM 715 C CA . ASN A 1 86 ? -15.802 -3.925 -1.173 1.00 54.50 86 ASN A CA 1
ATOM 716 C C . ASN A 1 86 ? -16.425 -4.621 -2.402 1.00 54.50 86 ASN A C 1
ATOM 718 O O . ASN A 1 86 ? -15.997 -5.715 -2.763 1.00 54.50 86 ASN A O 1
ATOM 722 N N . GLU A 1 87 ? -17.398 -3.975 -3.056 1.00 56.56 87 GLU A N 1
ATOM 723 C CA . GLU A 1 87 ? -18.131 -4.486 -4.225 1.00 56.56 87 GLU A CA 1
ATOM 724 C C . GLU A 1 87 ? -17.319 -4.376 -5.534 1.00 56.56 87 GLU A C 1
ATOM 726 O O . GLU A 1 87 ? -17.287 -5.337 -6.298 1.00 56.56 87 GLU A O 1
ATOM 731 N N . GLU A 1 88 ? -16.608 -3.268 -5.784 1.00 55.50 88 GLU A N 1
ATOM 732 C CA . GLU A 1 88 ? -15.857 -3.051 -7.040 1.00 55.50 88 GLU A CA 1
ATOM 733 C C . GLU A 1 88 ? -14.480 -3.738 -7.073 1.00 55.50 88 GLU A C 1
ATOM 735 O O . GLU A 1 88 ? -13.951 -4.019 -8.150 1.00 55.50 88 GLU A O 1
ATOM 740 N N . TRP A 1 89 ? -13.868 -4.013 -5.914 1.00 58.44 89 TRP A N 1
ATOM 741 C CA . TRP A 1 89 ? -12.517 -4.595 -5.851 1.00 58.44 89 TRP A CA 1
ATOM 742 C C . TRP A 1 89 ? -12.449 -6.050 -5.386 1.00 58.44 89 TRP A C 1
ATOM 744 O O . TRP A 1 89 ? -11.339 -6.572 -5.275 1.00 58.44 89 TRP A O 1
ATOM 754 N N . ASP A 1 90 ? -13.586 -6.723 -5.149 1.00 60.00 90 ASP A N 1
ATOM 755 C CA . ASP A 1 90 ? -13.629 -8.106 -4.631 1.00 60.00 90 ASP A CA 1
ATOM 756 C C . ASP A 1 90 ? -12.637 -8.278 -3.466 1.00 60.00 90 ASP A C 1
ATOM 758 O O . ASP A 1 90 ? -11.761 -9.154 -3.457 1.00 60.00 90 ASP A O 1
ATOM 762 N N . PHE A 1 91 ? -12.690 -7.341 -2.510 1.00 64.00 91 PHE A N 1
ATOM 763 C CA . PHE A 1 91 ? -11.679 -7.228 -1.467 1.00 64.00 91 PHE A CA 1
ATOM 764 C C . PHE A 1 91 ? -11.804 -8.395 -0.477 1.00 64.00 91 PHE A C 1
ATOM 766 O O . PHE A 1 91 ? -12.440 -8.327 0.571 1.00 64.00 91 PHE A O 1
ATOM 773 N N . LYS A 1 92 ? -11.137 -9.506 -0.792 1.00 63.47 92 LYS A N 1
ATOM 774 C CA . LYS A 1 92 ? -11.132 -10.756 -0.014 1.00 63.47 92 LYS A CA 1
ATOM 775 C C . LYS A 1 92 ? -10.217 -10.703 1.215 1.00 63.47 92 LYS A C 1
ATOM 777 O O . LYS A 1 92 ? -9.471 -11.648 1.469 1.00 63.47 92 LYS A O 1
ATOM 782 N N . LYS A 1 93 ? -10.238 -9.597 1.968 1.00 61.56 93 LYS A N 1
ATOM 783 C CA . LYS A 1 93 ? -9.417 -9.388 3.182 1.00 61.56 93 LYS A CA 1
ATOM 784 C C . LYS A 1 93 ? -7.901 -9.501 2.945 1.00 61.56 93 LYS A C 1
ATOM 786 O O . LYS A 1 93 ? -7.162 -9.910 3.835 1.00 61.56 93 LYS A O 1
ATOM 791 N N . LYS A 1 94 ? -7.420 -9.147 1.748 1.00 75.44 94 LYS A N 1
ATOM 792 C CA . LYS A 1 94 ? -5.988 -9.142 1.409 1.00 75.44 94 LYS A CA 1
ATOM 793 C C . LYS A 1 94 ? -5.476 -7.719 1.283 1.00 75.44 94 LYS A C 1
ATOM 795 O O . LYS A 1 94 ? -6.090 -6.910 0.597 1.00 75.44 94 LYS A O 1
ATOM 800 N N . THR A 1 95 ? -4.312 -7.449 1.864 1.00 89.50 95 THR A N 1
ATOM 801 C CA . THR A 1 95 ? -3.583 -6.204 1.626 1.00 89.50 95 THR A CA 1
ATOM 802 C C . THR A 1 95 ? -3.440 -5.943 0.129 1.00 89.50 95 THR A C 1
ATOM 804 O O . THR A 1 95 ? -2.994 -6.805 -0.634 1.00 89.50 95 THR A O 1
ATOM 807 N N . THR A 1 96 ? -3.857 -4.751 -0.280 1.00 91.81 96 THR A N 1
ATOM 808 C CA . THR A 1 96 ? -3.892 -4.311 -1.670 1.00 91.81 96 THR A CA 1
ATOM 809 C C . THR A 1 96 ? -3.073 -3.040 -1.823 1.00 91.81 96 THR A C 1
ATOM 811 O O . THR A 1 96 ? -3.107 -2.159 -0.962 1.00 91.81 96 THR A O 1
ATOM 814 N N . PHE A 1 97 ? -2.324 -2.951 -2.920 1.00 95.06 97 PHE A N 1
ATOM 815 C CA . PHE A 1 97 ? -1.527 -1.774 -3.255 1.00 95.06 97 PHE A CA 1
ATOM 816 C C . PHE A 1 97 ? -1.879 -1.293 -4.662 1.00 95.06 97 PHE A C 1
ATOM 818 O O . PHE A 1 97 ? -1.335 -1.784 -5.650 1.00 95.06 97 PHE A O 1
ATOM 825 N N . VAL A 1 98 ? -2.844 -0.381 -4.759 1.00 94.75 98 VAL A N 1
ATOM 826 C CA . VAL A 1 98 ? -3.345 0.129 -6.044 1.00 94.75 98 VAL A CA 1
ATOM 827 C C . VAL A 1 98 ? -2.451 1.269 -6.522 1.00 94.75 98 VAL A C 1
ATOM 829 O O . VAL A 1 98 ? -2.145 2.176 -5.748 1.00 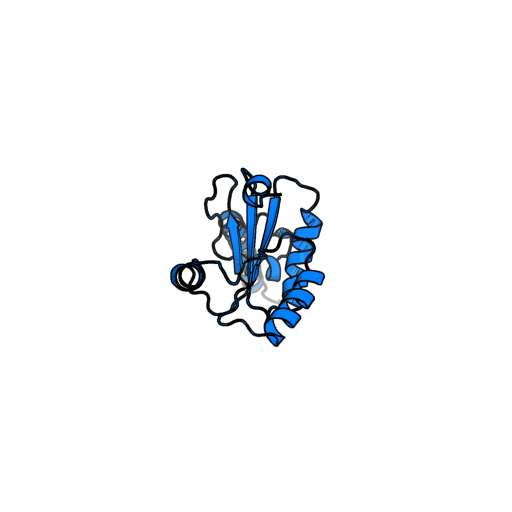94.75 98 VAL A O 1
ATOM 832 N N . VAL A 1 99 ? -2.067 1.259 -7.796 1.00 96.81 99 VAL A N 1
ATOM 833 C CA . VAL A 1 99 ? -1.212 2.288 -8.403 1.00 96.81 99 VAL A CA 1
ATOM 834 C C . VAL A 1 99 ? -2.048 3.185 -9.307 1.00 96.81 99 VAL A C 1
ATOM 836 O O . VAL A 1 99 ? -2.678 2.694 -10.243 1.00 96.81 99 VAL A O 1
ATOM 839 N N . PHE A 1 100 ? -2.022 4.495 -9.063 1.00 96.06 100 PHE A N 1
ATOM 840 C CA . PHE A 1 100 ? -2.697 5.508 -9.873 1.00 96.06 100 PHE A CA 1
ATOM 841 C C . PHE A 1 100 ? -1.711 6.484 -10.507 1.00 96.06 100 PHE A C 1
ATOM 843 O O . PHE A 1 100 ? -0.784 6.967 -9.855 1.00 96.06 100 PHE A O 1
ATOM 850 N N . SER A 1 101 ? -1.976 6.845 -11.762 1.00 96.06 101 SER A N 1
ATOM 851 C CA . SER A 1 101 ? -1.262 7.914 -12.459 1.00 96.06 101 SER A CA 1
ATOM 852 C C . SER A 1 101 ? -1.713 9.308 -11.983 1.00 96.06 101 SER A C 1
ATOM 854 O O . SER A 1 101 ? -2.791 9.443 -11.395 1.00 96.06 101 SER A O 1
ATOM 856 N N . PRO A 1 102 ? -0.983 10.388 -12.334 1.00 95.44 102 PRO A N 1
ATOM 857 C CA . PRO A 1 102 ? -1.373 11.772 -12.039 1.00 95.44 102 PRO A CA 1
ATOM 858 C C . PRO A 1 102 ? -2.739 12.197 -12.588 1.00 95.44 102 PRO A C 1
ATOM 860 O O . PRO A 1 102 ? -3.293 13.205 -12.152 1.00 95.44 102 PRO A O 1
ATOM 863 N N . GLN A 1 103 ? -3.266 11.459 -13.566 1.00 93.19 103 GLN A N 1
ATOM 864 C CA . GLN A 1 103 ? -4.572 11.682 -14.187 1.00 93.19 103 GLN A CA 1
ATOM 865 C C . GLN A 1 103 ? -5.690 10.878 -13.504 1.00 93.19 103 GLN A C 1
ATOM 867 O O . GLN A 1 103 ? -6.817 10.895 -13.987 1.00 93.19 103 GLN A O 1
ATOM 872 N N . GLY A 1 104 ? -5.389 10.155 -12.419 1.00 88.50 104 GLY A N 1
ATOM 873 C CA . GLY A 1 104 ? -6.350 9.314 -11.705 1.00 88.50 104 GLY A CA 1
ATOM 874 C C . GLY A 1 104 ? -6.658 7.988 -12.404 1.00 88.50 104 GLY A C 1
ATOM 875 O O . GLY A 1 104 ? -7.650 7.347 -12.075 1.00 88.50 104 GLY A O 1
ATOM 876 N N . LYS A 1 105 ? -5.832 7.559 -13.368 1.00 93.62 105 LYS A N 1
ATOM 877 C CA . LYS A 1 105 ? -5.997 6.260 -14.038 1.00 93.62 105 LYS A CA 1
ATOM 878 C C . LYS A 1 105 ? -5.301 5.160 -13.247 1.00 93.62 105 LYS A C 1
ATOM 880 O O . LYS A 1 105 ? -4.150 5.338 -12.852 1.00 93.62 105 LYS A O 1
ATOM 885 N N . VAL A 1 106 ? -5.966 4.018 -13.079 1.00 94.50 106 VAL A N 1
ATOM 886 C CA . VAL A 1 106 ? -5.354 2.816 -12.494 1.00 94.50 106 VAL A CA 1
ATOM 887 C C . VAL A 1 106 ? -4.264 2.301 -13.438 1.00 94.50 106 VAL A C 1
ATOM 889 O O . VAL A 1 106 ? -4.532 2.018 -14.603 1.00 94.50 106 VAL A O 1
ATOM 892 N N . GLN A 1 107 ? -3.036 2.196 -12.936 1.00 97.06 107 GLN A N 1
ATOM 893 C CA . GLN A 1 107 ? -1.886 1.602 -13.627 1.00 97.06 107 GLN A CA 1
ATOM 894 C C . GLN A 1 107 ? -1.579 0.185 -13.139 1.00 97.06 107 GLN A C 1
ATOM 896 O O . GLN A 1 107 ? -0.918 -0.570 -13.848 1.00 97.06 107 GLN A O 1
ATOM 901 N N . HIS A 1 108 ? -2.052 -0.168 -11.940 1.00 96.75 108 HIS A N 1
ATOM 902 C CA . HIS A 1 108 ? -2.021 -1.528 -11.417 1.00 96.75 108 HIS A CA 1
ATOM 903 C C . HIS A 1 108 ? -3.110 -1.701 -10.340 1.00 96.75 108 HIS A C 1
ATOM 905 O O . HIS A 1 108 ? -3.126 -0.928 -9.379 1.00 96.75 108 HIS A O 1
ATOM 911 N N . PRO A 1 109 ? -4.011 -2.699 -10.454 1.00 92.75 109 PRO A N 1
ATOM 912 C CA . PRO A 1 109 ? -5.113 -2.882 -9.504 1.00 92.75 109 PRO A CA 1
ATOM 913 C C . PRO A 1 109 ? -4.660 -3.434 -8.144 1.00 92.75 109 PRO A C 1
ATOM 915 O O . PRO A 1 109 ? -5.196 -3.036 -7.120 1.00 92.75 109 PRO A O 1
ATOM 918 N N . ASN A 1 110 ? -3.656 -4.317 -8.102 1.00 94.25 110 ASN A N 1
ATOM 919 C CA . ASN A 1 110 ? -3.014 -4.726 -6.851 1.00 94.25 110 ASN A CA 1
ATOM 920 C C . ASN A 1 110 ? -1.549 -5.138 -7.051 1.00 94.25 110 ASN A C 1
ATOM 922 O O . ASN A 1 110 ? -1.288 -6.270 -7.437 1.00 94.25 110 ASN A O 1
ATOM 926 N N . ALA A 1 111 ? -0.606 -4.247 -6.755 1.00 96.12 111 ALA A N 1
ATOM 927 C CA . ALA A 1 111 ? 0.826 -4.484 -6.924 1.00 96.12 111 ALA A CA 1
ATOM 928 C C . ALA A 1 111 ? 1.530 -5.004 -5.658 1.00 96.12 111 ALA A C 1
ATOM 930 O O . ALA A 1 111 ? 2.761 -5.037 -5.581 1.00 96.12 111 ALA A O 1
ATOM 931 N N . PHE A 1 112 ? 0.778 -5.381 -4.619 1.00 95.94 112 PHE A N 1
ATOM 932 C CA . PHE A 1 112 ? 1.370 -5.713 -3.324 1.00 95.94 112 PHE A CA 1
ATOM 933 C C . PHE A 1 112 ? 2.290 -6.944 -3.386 1.00 95.94 112 PHE A C 1
ATOM 935 O O . PHE A 1 112 ? 3.293 -7.025 -2.674 1.00 95.94 112 PHE A O 1
ATOM 942 N N . HIS A 1 113 ? 2.000 -7.899 -4.273 1.00 94.62 113 HIS A N 1
ATOM 943 C CA . HIS A 1 113 ? 2.866 -9.055 -4.514 1.00 94.62 113 HIS A CA 1
ATOM 944 C C . HIS A 1 113 ? 4.221 -8.661 -5.107 1.00 94.62 113 HIS A C 1
ATOM 946 O O . HIS A 1 113 ? 5.219 -9.287 -4.754 1.00 94.62 113 HIS A O 1
ATOM 952 N N . LEU A 1 114 ? 4.285 -7.615 -5.937 1.00 96.88 114 LEU A N 1
ATOM 953 C CA . LEU A 1 114 ? 5.547 -7.112 -6.482 1.00 96.88 114 LEU A CA 1
ATOM 954 C C . LEU A 1 114 ? 6.428 -6.530 -5.379 1.00 96.88 114 LEU A C 1
ATOM 956 O O . LEU A 1 114 ? 7.624 -6.812 -5.338 1.00 96.88 114 LEU A O 1
ATOM 960 N N . ILE A 1 115 ? 5.830 -5.784 -4.446 1.00 96.75 115 ILE A N 1
ATOM 961 C CA . ILE A 1 115 ? 6.544 -5.240 -3.284 1.00 96.75 115 ILE A CA 1
ATOM 962 C C . ILE A 1 115 ? 7.127 -6.382 -2.449 1.00 96.75 115 ILE A C 1
ATOM 964 O O . ILE A 1 115 ? 8.307 -6.353 -2.114 1.00 96.75 115 ILE A O 1
ATOM 968 N N . LYS A 1 116 ? 6.333 -7.417 -2.152 1.00 94.94 116 LYS A N 1
ATOM 969 C CA . LYS A 1 116 ? 6.807 -8.554 -1.349 1.00 94.94 116 LYS A CA 1
ATOM 970 C C . LYS A 1 116 ? 7.894 -9.370 -2.047 1.00 94.94 116 LYS A C 1
ATOM 972 O O . LYS A 1 116 ? 8.851 -9.781 -1.403 1.00 94.94 116 LYS A O 1
ATOM 977 N N . ALA A 1 117 ? 7.756 -9.616 -3.348 1.00 94.38 117 ALA A N 1
ATOM 978 C CA . ALA A 1 117 ? 8.687 -10.467 -4.083 1.00 94.38 117 ALA A CA 1
ATOM 979 C C . ALA A 1 117 ? 9.982 -9.745 -4.491 1.00 94.38 117 ALA A C 1
ATOM 981 O O . ALA A 1 117 ? 11.036 -10.373 -4.565 1.00 94.38 117 ALA A O 1
ATOM 982 N N . TYR A 1 118 ? 9.912 -8.442 -4.774 1.00 95.19 118 TYR A N 1
ATOM 983 C CA . TYR A 1 118 ? 11.001 -7.709 -5.428 1.00 95.19 118 TYR A CA 1
ATOM 984 C C . TYR A 1 118 ? 11.386 -6.403 -4.721 1.00 95.19 118 TYR A C 1
ATOM 986 O O . TYR A 1 118 ? 12.388 -5.779 -5.088 1.00 95.19 118 TYR A O 1
ATOM 994 N N . GLY A 1 119 ? 10.631 -5.980 -3.705 1.00 94.88 119 GLY A N 1
ATOM 995 C CA . GLY A 1 119 ? 10.848 -4.714 -3.012 1.00 94.88 119 GLY A CA 1
ATOM 996 C C . GLY A 1 119 ? 10.843 -3.532 -3.980 1.00 94.88 119 GLY A C 1
ATOM 997 O O . GLY A 1 119 ? 10.117 -3.515 -4.971 1.00 94.88 119 GLY A O 1
ATOM 998 N N . ILE A 1 120 ? 11.713 -2.551 -3.734 1.00 94.94 120 ILE A N 1
ATOM 999 C CA . ILE A 1 120 ? 11.806 -1.339 -4.561 1.00 94.94 120 ILE A CA 1
ATOM 1000 C C . ILE A 1 120 ? 12.261 -1.603 -6.008 1.00 94.94 120 ILE A C 1
ATOM 1002 O O . ILE A 1 120 ? 12.070 -0.756 -6.872 1.00 94.94 120 ILE A O 1
ATOM 1006 N N . LYS A 1 121 ? 12.818 -2.783 -6.316 1.00 93.75 121 LYS A N 1
ATOM 1007 C CA . LYS A 1 121 ? 13.286 -3.119 -7.675 1.00 93.75 121 LYS A CA 1
ATOM 1008 C C . LYS A 1 121 ? 12.148 -3.225 -8.695 1.00 93.75 121 LYS A C 1
ATOM 1010 O O . LYS A 1 121 ? 12.409 -3.175 -9.893 1.00 93.75 121 LYS A O 1
ATOM 1015 N N . ALA A 1 122 ? 10.911 -3.390 -8.224 1.00 96.19 122 ALA A N 1
ATOM 1016 C CA . ALA A 1 122 ? 9.723 -3.413 -9.071 1.00 96.19 122 ALA A CA 1
ATOM 1017 C C . ALA A 1 122 ? 9.038 -2.045 -9.219 1.00 96.19 122 ALA A C 1
ATOM 1019 O O . ALA A 1 122 ? 8.021 -1.957 -9.901 1.00 96.19 122 ALA A O 1
ATOM 1020 N N . PHE A 1 123 ? 9.572 -0.983 -8.607 1.00 96.62 123 PHE A N 1
ATOM 1021 C CA . PHE A 1 123 ? 9.054 0.376 -8.768 1.00 96.62 123 PHE A CA 1
ATOM 1022 C C . PHE A 1 123 ? 9.106 0.819 -10.246 1.00 96.62 123 PHE A C 1
ATOM 1024 O O . PHE A 1 123 ? 10.120 0.547 -10.894 1.00 96.62 123 PHE A O 1
ATOM 1031 N N . PRO A 1 124 ? 8.094 1.543 -10.775 1.00 96.94 124 PRO A N 1
ATOM 1032 C CA . PRO A 1 124 ? 6.917 2.130 -10.107 1.00 96.94 124 PRO A CA 1
ATOM 1033 C C . PRO A 1 124 ? 5.702 1.206 -9.925 1.00 96.94 124 PRO A C 1
ATOM 1035 O O . PRO A 1 124 ? 4.617 1.681 -9.595 1.00 96.94 124 PRO A O 1
ATOM 1038 N N . PHE A 1 125 ? 5.879 -0.108 -10.061 1.00 97.56 125 PHE A N 1
ATOM 1039 C CA . PHE A 1 125 ? 4.857 -1.121 -9.791 1.00 97.56 125 PHE A CA 1
ATOM 1040 C C . PHE A 1 125 ? 3.651 -1.074 -10.740 1.00 97.56 125 PHE A C 1
ATOM 1042 O O . PHE A 1 125 ? 2.538 -1.428 -10.356 1.00 97.56 125 PHE A O 1
ATOM 1049 N N . THR A 1 126 ? 3.848 -0.627 -11.980 1.00 97.56 126 THR A N 1
ATOM 1050 C CA . THR A 1 126 ? 2.799 -0.660 -13.007 1.00 97.56 126 THR A CA 1
ATOM 1051 C C . THR A 1 126 ? 2.667 -2.059 -13.611 1.00 97.56 126 THR A C 1
ATOM 1053 O O . THR A 1 126 ? 3.570 -2.885 -13.482 1.00 97.56 126 THR A O 1
ATOM 1056 N N . LEU A 1 127 ? 1.567 -2.332 -14.322 1.00 97.38 127 LEU A N 1
ATOM 1057 C CA . LEU A 1 127 ? 1.428 -3.583 -15.085 1.00 97.38 127 LEU A CA 1
ATOM 1058 C C . LEU A 1 127 ? 2.570 -3.783 -16.099 1.00 97.38 127 LEU A C 1
ATOM 1060 O O . LEU A 1 127 ? 3.028 -4.902 -16.296 1.00 97.38 127 LEU A O 1
ATOM 1064 N N . VAL A 1 128 ? 3.089 -2.699 -16.686 1.00 97.00 128 VAL A N 1
ATOM 1065 C CA . VAL A 1 128 ? 4.238 -2.759 -17.606 1.00 97.00 128 VAL A CA 1
ATOM 1066 C C . VAL A 1 128 ? 5.502 -3.236 -16.881 1.00 97.00 128 VAL A C 1
ATOM 1068 O O . VAL A 1 128 ? 6.286 -4.012 -17.431 1.00 97.00 128 VAL A O 1
ATOM 1071 N N . ASP A 1 129 ? 5.701 -2.807 -15.633 1.00 95.88 129 ASP A N 1
ATOM 1072 C CA . ASP A 1 129 ? 6.827 -3.260 -14.813 1.00 95.88 129 ASP A CA 1
ATOM 1073 C C . ASP A 1 129 ? 6.684 -4.734 -14.431 1.00 95.88 129 ASP A C 1
ATOM 1075 O O . ASP A 1 129 ? 7.669 -5.474 -14.460 1.00 95.88 129 ASP A O 1
ATOM 1079 N N . GLU A 1 130 ? 5.465 -5.175 -14.113 1.00 96.69 130 GLU A N 1
ATOM 1080 C CA . GLU A 1 130 ? 5.169 -6.583 -13.854 1.00 96.69 130 GLU A CA 1
ATOM 1081 C C . GLU A 1 130 ? 5.473 -7.459 -15.074 1.00 96.69 130 GLU A C 1
ATOM 1083 O O . GLU A 1 130 ? 6.208 -8.442 -14.953 1.00 96.69 130 GLU A O 1
ATOM 1088 N N . GLU A 1 131 ? 4.978 -7.081 -16.255 1.00 95.94 131 GLU A N 1
ATOM 1089 C CA . GLU A 1 131 ? 5.233 -7.792 -17.512 1.00 95.94 131 GLU A CA 1
ATOM 1090 C C . GLU A 1 131 ? 6.733 -7.889 -17.811 1.00 95.94 131 GLU A C 1
ATOM 1092 O O . GLU A 1 131 ? 7.236 -8.954 -18.188 1.00 95.94 131 GLU A O 1
ATOM 1097 N N . ARG A 1 132 ? 7.475 -6.795 -17.597 1.00 94.75 132 ARG A N 1
ATOM 1098 C CA . ARG A 1 132 ? 8.932 -6.773 -17.759 1.00 94.75 132 ARG A CA 1
ATOM 1099 C C . ARG A 1 132 ? 9.606 -7.772 -16.820 1.00 94.75 132 ARG A C 1
ATOM 1101 O O . ARG A 1 132 ? 10.411 -8.580 -17.279 1.00 94.75 132 ARG A O 1
ATOM 1108 N N . ILE A 1 133 ? 9.261 -7.756 -15.533 1.00 93.69 133 ILE A N 1
ATOM 1109 C CA . ILE A 1 133 ? 9.819 -8.672 -14.525 1.00 93.69 133 ILE A CA 1
ATOM 1110 C C . ILE A 1 133 ? 9.471 -10.129 -14.852 1.00 93.69 133 ILE A C 1
ATOM 1112 O O . ILE A 1 133 ? 10.312 -11.022 -14.720 1.00 93.69 133 ILE A O 1
ATO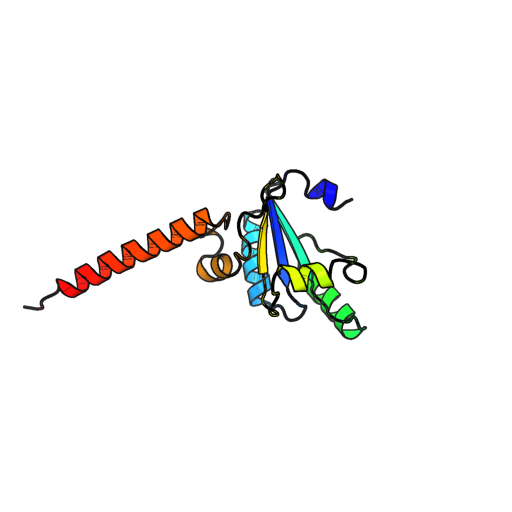M 1116 N N . GLN A 1 134 ? 8.246 -10.392 -15.304 1.00 91.75 134 GLN A N 1
ATOM 1117 C CA . GLN A 1 134 ? 7.819 -11.731 -15.697 1.00 91.75 134 GLN A CA 1
ATOM 1118 C C . GLN A 1 134 ? 8.596 -12.225 -16.920 1.00 91.75 134 GLN A C 1
ATOM 1120 O O . GLN A 1 134 ? 9.070 -13.362 -16.931 1.00 91.75 134 GLN A O 1
ATOM 1125 N N . LYS A 1 135 ? 8.787 -11.372 -17.931 1.00 91.44 135 LYS A N 1
ATOM 1126 C CA . LYS A 1 135 ? 9.613 -11.690 -19.100 1.00 91.44 135 LYS A CA 1
ATOM 1127 C C . LYS A 1 135 ? 11.063 -11.951 -18.695 1.00 91.44 135 LYS A C 1
ATOM 1129 O O . LYS A 1 135 ? 11.658 -12.912 -19.181 1.00 91.44 135 LYS A O 1
ATOM 1134 N N . GLU A 1 136 ? 11.595 -11.145 -17.775 1.00 88.31 136 GLU A N 1
ATOM 1135 C CA . GLU A 1 136 ? 12.923 -11.319 -17.182 1.00 88.31 136 GLU A CA 1
ATOM 1136 C C . GLU A 1 136 ? 13.081 -12.683 -16.487 1.00 88.31 136 GLU A C 1
ATOM 1138 O O . GLU A 1 136 ? 14.059 -13.406 -16.665 1.00 88.31 136 GLU A O 1
ATOM 1143 N N . ARG A 1 137 ? 12.066 -13.104 -15.739 1.00 85.56 137 ARG A N 1
ATOM 1144 C CA . ARG A 1 137 ? 12.061 -14.424 -15.109 1.00 85.56 137 ARG A CA 1
ATOM 1145 C C . ARG A 1 137 ? 11.975 -15.551 -16.143 1.00 85.56 137 ARG A C 1
ATOM 1147 O O . ARG A 1 137 ? 12.700 -16.538 -16.040 1.00 85.56 137 ARG A O 1
ATOM 1154 N N . ASN A 1 138 ? 11.102 -15.412 -17.138 1.00 85.56 138 ASN A N 1
ATOM 1155 C CA . ASN A 1 138 ? 10.860 -16.458 -18.128 1.00 85.56 138 ASN A CA 1
ATOM 1156 C C . ASN A 1 138 ? 12.098 -16.731 -18.996 1.00 85.56 138 ASN A C 1
ATOM 1158 O O . ASN A 1 138 ? 12.394 -17.898 -19.262 1.00 85.56 138 ASN A O 1
ATOM 1162 N N . TRP A 1 139 ? 12.857 -15.699 -19.396 1.00 87.06 139 TRP A N 1
ATOM 1163 C CA . TRP A 1 139 ? 14.095 -15.934 -20.152 1.00 87.06 139 TRP A CA 1
ATOM 1164 C C . TRP A 1 139 ? 15.138 -16.669 -19.306 1.00 87.06 139 TRP A C 1
ATOM 1166 O O . TRP A 1 139 ? 15.743 -17.616 -19.806 1.00 87.06 139 TRP A O 1
ATOM 1176 N N . LEU A 1 140 ? 15.298 -16.314 -18.024 1.00 79.94 140 LEU A N 1
ATOM 1177 C CA . LEU A 1 140 ? 16.236 -16.993 -17.123 1.00 79.94 140 LEU A CA 1
ATOM 1178 C C . LEU A 1 140 ? 15.907 -18.481 -16.985 1.00 79.94 140 LEU A C 1
ATOM 1180 O O . LEU A 1 140 ? 16.792 -19.324 -17.120 1.00 79.94 140 LEU A O 1
ATOM 1184 N N . VAL A 1 141 ? 14.629 -18.810 -16.783 1.00 79.56 141 VAL A N 1
ATOM 1185 C CA . VAL A 1 141 ? 14.172 -20.205 -16.693 1.00 79.56 141 VAL A CA 1
ATOM 1186 C C . VAL A 1 141 ? 14.462 -20.963 -17.990 1.00 79.56 141 VAL A C 1
ATOM 1188 O O . VAL A 1 141 ? 14.936 -22.096 -17.938 1.00 79.56 141 VAL A O 1
ATOM 1191 N N . SER A 1 142 ? 14.240 -20.342 -19.155 1.00 78.69 142 SER A N 1
ATOM 1192 C CA . SER A 1 142 ? 14.520 -20.984 -20.446 1.00 78.69 142 SER A CA 1
ATOM 1193 C C . SER A 1 142 ? 16.010 -21.279 -20.659 1.00 78.69 142 SER A C 1
ATOM 1195 O O . SER A 1 142 ? 16.361 -22.349 -21.156 1.00 78.69 142 SER A O 1
ATOM 1197 N N . VAL A 1 143 ? 16.895 -20.374 -20.226 1.00 78.62 143 VAL A N 1
ATOM 1198 C CA . VAL A 1 143 ? 18.349 -20.554 -20.331 1.00 78.62 143 VAL A CA 1
ATOM 1199 C C . VAL A 1 143 ? 18.816 -21.662 -19.393 1.00 78.62 143 VAL A C 1
ATOM 1201 O O . VAL A 1 143 ? 19.496 -22.581 -19.842 1.00 78.62 143 VAL A O 1
ATOM 1204 N N . VAL A 1 144 ? 18.403 -21.634 -18.123 1.00 76.12 144 VAL A N 1
ATOM 1205 C CA . VAL A 1 144 ? 18.778 -22.665 -17.140 1.00 76.12 144 VAL A CA 1
ATOM 1206 C C . VAL A 1 144 ? 18.273 -24.045 -17.567 1.00 76.12 144 VAL A C 1
ATOM 1208 O O . VAL A 1 144 ? 19.041 -25.002 -17.554 1.00 76.12 144 VAL A O 1
ATOM 1211 N N . GLY A 1 145 ? 17.024 -24.146 -18.033 1.00 71.19 145 GLY A N 1
ATOM 1212 C CA . GLY A 1 145 ? 16.471 -25.408 -18.533 1.00 71.19 145 GLY A CA 1
ATOM 1213 C C . GLY A 1 145 ? 17.154 -25.927 -19.805 1.00 71.19 145 GLY A C 1
ATOM 1214 O O . GLY A 1 145 ? 17.155 -27.131 -20.052 1.00 71.19 145 GLY A O 1
ATOM 1215 N N . THR A 1 146 ? 17.757 -25.046 -20.608 1.00 66.62 146 THR A N 1
ATOM 1216 C CA . THR A 1 146 ? 18.563 -25.442 -21.775 1.00 66.62 146 THR A CA 1
ATOM 1217 C C . THR A 1 146 ? 19.955 -25.915 -21.358 1.00 66.62 146 THR A C 1
ATOM 1219 O O . THR A 1 146 ? 20.460 -26.879 -21.925 1.00 66.62 146 THR A O 1
ATOM 1222 N N . ILE A 1 147 ? 20.566 -25.277 -20.353 1.00 64.81 147 ILE A N 1
ATOM 1223 C CA . ILE A 1 147 ? 21.863 -25.697 -19.802 1.00 64.81 147 ILE A CA 1
ATOM 1224 C C . ILE A 1 147 ? 21.752 -27.093 -19.181 1.00 64.81 147 ILE A C 1
ATOM 1226 O O . ILE A 1 147 ? 22.567 -27.949 -19.503 1.00 64.81 147 ILE A O 1
ATOM 1230 N N . ASP A 1 148 ? 20.723 -27.345 -18.368 1.00 61.62 148 ASP A N 1
ATOM 1231 C CA . ASP A 1 148 ? 20.503 -28.640 -17.703 1.00 61.62 148 ASP A CA 1
ATOM 1232 C C . ASP A 1 148 ? 20.396 -29.803 -18.711 1.00 61.62 148 ASP A C 1
ATOM 1234 O O . ASP A 1 148 ? 20.992 -30.861 -18.538 1.00 61.62 148 ASP A O 1
ATOM 1238 N N . ARG A 1 149 ? 19.742 -29.574 -19.860 1.00 57.97 149 ARG A N 1
ATOM 1239 C CA . ARG A 1 149 ? 19.635 -30.570 -20.946 1.00 57.97 149 ARG A CA 1
ATOM 1240 C C . ARG A 1 149 ? 20.937 -30.829 -21.707 1.00 57.97 149 ARG A C 1
ATOM 1242 O O . ARG A 1 149 ? 21.020 -31.829 -22.413 1.00 57.97 149 ARG A O 1
ATOM 1249 N N . ASN A 1 150 ? 21.922 -29.942 -21.591 1.00 55.69 150 ASN A N 1
ATOM 1250 C CA . ASN A 1 150 ? 23.185 -30.019 -22.325 1.00 55.69 150 ASN A CA 1
ATOM 1251 C C . ASN A 1 150 ? 24.363 -30.478 -21.450 1.00 55.69 150 ASN A C 1
ATOM 1253 O O . ASN A 1 150 ? 25.478 -30.606 -21.956 1.00 55.69 150 ASN A O 1
ATOM 1257 N N . ILE A 1 151 ? 24.142 -30.756 -20.161 1.00 51.81 151 ILE A N 1
ATOM 1258 C CA . ILE A 1 151 ? 25.152 -31.369 -19.296 1.00 51.81 151 ILE A CA 1
ATOM 1259 C C . ILE A 1 151 ? 25.020 -32.888 -19.433 1.00 51.81 151 ILE A C 1
ATOM 1261 O O . ILE A 1 151 ? 24.195 -33.524 -18.787 1.00 51.81 151 ILE A O 1
ATOM 1265 N N . THR A 1 152 ? 25.842 -33.483 -20.296 1.00 49.38 152 THR A N 1
ATOM 1266 C CA . THR A 1 152 ? 26.120 -34.925 -20.244 1.00 49.38 152 THR A CA 1
ATOM 1267 C C . THR A 1 152 ? 27.433 -35.089 -19.493 1.00 49.38 152 THR A C 1
ATOM 1269 O O . THR A 1 152 ? 28.474 -34.641 -19.972 1.00 49.38 152 THR A O 1
ATOM 1272 N N . THR A 1 153 ? 27.401 -35.668 -18.294 1.00 51.75 153 THR A N 1
ATOM 1273 C CA . THR A 1 153 ? 28.628 -36.074 -17.602 1.00 51.75 153 THR A CA 1
ATOM 1274 C C . THR A 1 153 ? 29.306 -37.164 -18.432 1.00 51.75 153 THR A C 1
ATOM 1276 O O . THR A 1 153 ? 28.698 -38.201 -18.694 1.00 51.75 153 THR A O 1
ATOM 1279 N N . SER A 1 154 ? 30.527 -36.886 -18.897 1.00 46.41 154 SER A N 1
ATOM 1280 C CA . SER A 1 154 ? 31.443 -37.894 -19.455 1.00 46.41 154 SER A CA 1
ATOM 1281 C C . SER A 1 154 ? 32.130 -38.675 -18.345 1.00 46.41 154 SER A C 1
ATOM 1283 O O . SER A 1 154 ? 32.348 -38.073 -17.267 1.00 46.41 154 SER A O 1
#

InterPro domains:
  IPR039299 Protein SIEVE ELEMENT OCCLUSION [PTHR33232] (6-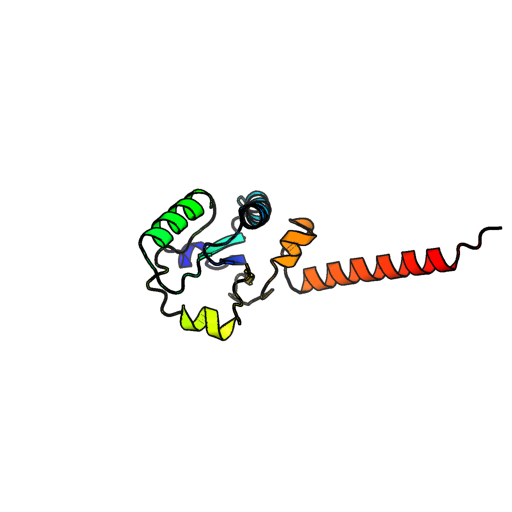152)

Secondary structure (DSSP, 8-state):
--HHHHHTTSEEEEEEEETT--HHHHHHHHHHHHHHTT-TTEEEEEEEE-SS--HHHHHHHHHHHHT--SEE-S-GGG-TTHHHHHHHTT--S--EEEEE-TTS-EEES--HHHHHHHGGGGTT--HHHHHHHHHHHHHHHHHHHHHHHH----

Radius of gyration: 19.04 Å; chains: 1; bounding box: 52×59×43 Å

Sequence (154 aa):
VDINVVLKKKNVYLFISTLDVTDEEITAVRTVYESIKTNEQYKIVWIPIVETWNEQLHKKFEILKSKIPWYVVSNVENIAGFKFINEEWDFKKKTTFVVFSPQGKVQHPNAFHLIKAYGIKAFPFTLVDEERIQKERNWLVSVVGTIDRNITTS

Foldseek 3Di:
DPVCVLLALAKEKEWEAELVDDPVLLVLVVLVCVVCVPPSRYAYEYQYQDPDDDPVSVVSVVVVVVSHPGHYDDPNVPPPCSVVCCVVLVCPRDTFIWIAGSVRDTQDGGQSVVSVPPNCNLPVSGVVSVVVVVVVVVVVVVVVVVVVVPDDDD

pLDDT: mean 84.97, std 14.92, range [46.41, 97.56]

Organism: Trifolium pratense (NCBI:txid57577)